Protein AF-A0A0B7AV50-F1 (afdb_monomer_lite)

Radius of gyration: 24.27 Å; chains: 1; bounding box: 34×38×72 Å

Sequence (94 aa):
MGIIMNKWHLAFYFCAMATLQMYVSASTCNVPSRFWCETEDIASACGVYEQCRNNEWTIQEDAEPVGFALYYESLCPFCKDFITGMLFPTYEKL

Organism: NCBI:txid1028688

Foldseek 3Di:
DDDPCDPVNVVVVVVVVVVVVVVVLVVLQPDPPVCCLVDCVSVVSVVNNVVSVPPPVVVVPDDDDDDDDDDDDPPDPVRVCCVVVPVVVVVVVD

Structure (mmCIF, N/CA/C/O backbone):
data_AF-A0A0B7AV50-F1
#
_entry.id   AF-A0A0B7AV50-F1
#
loop_
_atom_site.group_PDB
_atom_site.id
_atom_site.type_symbol
_atom_site.label_atom_id
_atom_site.label_alt_id
_atom_site.label_comp_id
_atom_site.label_asym_id
_atom_site.label_entity_id
_atom_site.label_seq_id
_atom_site.pdbx_PDB_ins_code
_atom_site.Cartn_x
_atom_site.Cartn_y
_atom_site.Cartn_z
_atom_site.occupancy
_atom_site.B_iso_or_equiv
_atom_site.auth_seq_id
_atom_site.auth_comp_id
_atom_site.auth_asym_id
_atom_site.auth_atom_id
_atom_site.pdbx_PDB_model_num
ATOM 1 N N . MET A 1 1 ? 15.670 -26.534 -48.064 1.00 41.03 1 MET A N 1
ATOM 2 C CA . MET A 1 1 ? 14.450 -25.877 -48.578 1.00 41.03 1 MET A CA 1
ATOM 3 C C . MET A 1 1 ? 14.449 -24.447 -48.041 1.00 41.03 1 MET A C 1
ATOM 5 O O . MET A 1 1 ? 14.001 -24.222 -46.928 1.00 41.03 1 MET A O 1
ATOM 9 N N . GLY A 1 2 ? 15.116 -23.520 -48.736 1.00 49.34 2 GLY A N 1
ATOM 10 C CA . GLY A 1 2 ? 15.262 -22.136 -48.269 1.00 49.34 2 GLY A CA 1
ATOM 11 C C . GLY A 1 2 ? 13.966 -21.365 -48.493 1.00 49.34 2 GLY A C 1
ATOM 12 O O . GLY A 1 2 ? 13.450 -21.355 -49.607 1.00 49.34 2 GLY A O 1
ATOM 13 N N . ILE A 1 3 ? 13.422 -20.759 -47.441 1.00 57.72 3 ILE A N 1
ATOM 14 C CA . ILE A 1 3 ? 12.235 -19.910 -47.545 1.00 57.72 3 ILE A CA 1
ATOM 15 C C . ILE A 1 3 ? 12.671 -18.622 -48.256 1.00 57.72 3 ILE A C 1
ATOM 17 O O . ILE A 1 3 ? 13.369 -17.793 -47.674 1.00 57.72 3 ILE A O 1
ATOM 21 N N . ILE A 1 4 ? 12.307 -18.463 -49.531 1.00 61.34 4 ILE A N 1
ATOM 22 C CA . ILE A 1 4 ? 12.482 -17.202 -50.263 1.00 61.34 4 ILE A CA 1
ATOM 23 C C . ILE A 1 4 ? 11.456 -16.221 -49.691 1.00 61.34 4 ILE A C 1
ATOM 25 O O . ILE A 1 4 ? 10.292 -16.198 -50.087 1.00 61.34 4 ILE A O 1
ATO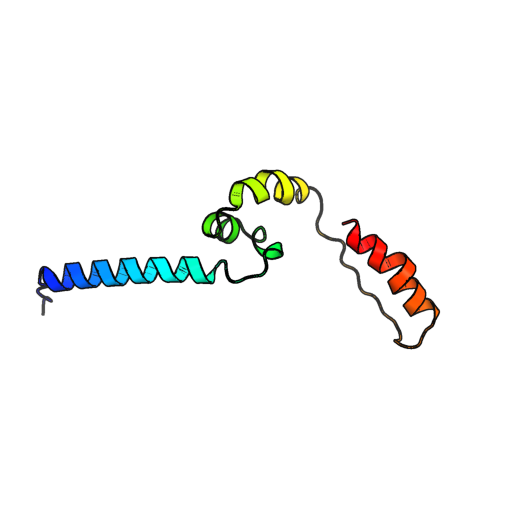M 29 N N . MET A 1 5 ? 11.882 -15.446 -48.699 1.00 61.28 5 MET A N 1
ATOM 30 C CA . MET A 1 5 ? 11.054 -14.433 -48.055 1.00 61.28 5 MET A CA 1
ATOM 31 C C . MET A 1 5 ? 10.882 -13.261 -49.028 1.00 61.28 5 MET A C 1
ATOM 33 O O . MET A 1 5 ? 11.825 -12.521 -49.310 1.00 61.28 5 MET A O 1
ATOM 37 N N . ASN A 1 6 ? 9.689 -13.118 -49.607 1.00 71.12 6 ASN A N 1
ATOM 38 C CA . ASN A 1 6 ? 9.391 -11.994 -50.491 1.00 71.12 6 ASN A CA 1
ATOM 39 C C . ASN A 1 6 ? 9.351 -10.672 -49.685 1.00 71.12 6 ASN A C 1
ATOM 41 O O . ASN A 1 6 ? 9.094 -10.654 -48.477 1.00 71.12 6 ASN A O 1
ATOM 45 N N . LYS A 1 7 ? 9.613 -9.541 -50.356 1.00 71.81 7 LYS A N 1
ATOM 46 C CA . LYS A 1 7 ? 9.640 -8.207 -49.719 1.00 71.81 7 LYS A CA 1
ATOM 47 C C . LYS A 1 7 ? 8.331 -7.852 -48.997 1.00 71.81 7 LYS A C 1
ATOM 49 O O . LYS A 1 7 ? 8.354 -7.093 -48.035 1.00 71.81 7 LYS A O 1
ATOM 54 N N . TRP A 1 8 ? 7.212 -8.427 -49.431 1.00 70.94 8 TRP A N 1
ATOM 55 C CA . TRP A 1 8 ? 5.894 -8.220 -48.836 1.00 70.94 8 TRP A CA 1
ATOM 56 C C . TRP A 1 8 ? 5.708 -8.972 -47.514 1.00 70.94 8 TRP A C 1
ATOM 58 O O . TRP A 1 8 ? 5.153 -8.404 -46.583 1.00 70.94 8 TRP A O 1
ATOM 68 N N . HIS A 1 9 ? 6.227 -10.193 -47.379 1.00 76.62 9 HIS A N 1
ATOM 69 C CA . HIS A 1 9 ? 6.205 -10.953 -46.130 1.00 76.62 9 HIS A CA 1
ATOM 70 C C . HIS A 1 9 ? 7.079 -10.297 -45.072 1.00 76.62 9 HIS A C 1
ATOM 72 O O . HIS A 1 9 ? 6.658 -10.220 -43.926 1.00 76.62 9 HIS A O 1
ATOM 78 N N . LEU A 1 10 ? 8.246 -9.770 -45.460 1.00 76.44 10 LEU A N 1
ATOM 79 C CA . LEU A 1 10 ? 9.096 -8.976 -44.568 1.00 76.44 10 LEU A CA 1
ATOM 80 C C . LEU A 1 10 ? 8.365 -7.728 -44.057 1.00 76.44 10 LEU A C 1
ATOM 82 O O . LEU A 1 10 ? 8.369 -7.471 -42.856 1.00 76.44 10 LEU A O 1
ATOM 86 N N . ALA A 1 11 ? 7.689 -6.991 -44.944 1.00 81.00 11 ALA A N 1
ATOM 87 C CA . ALA A 1 11 ? 6.898 -5.823 -44.560 1.00 81.00 11 ALA A CA 1
ATOM 88 C C . ALA A 1 11 ? 5.719 -6.192 -43.642 1.00 81.00 11 ALA A C 1
ATOM 90 O O . ALA A 1 11 ? 5.463 -5.506 -42.653 1.00 81.00 11 ALA A O 1
ATOM 91 N N . PHE A 1 12 ? 5.035 -7.302 -43.931 1.00 83.06 12 PHE A N 1
ATOM 92 C CA . PHE A 1 12 ? 3.921 -7.789 -43.119 1.00 83.06 12 PHE A CA 1
ATOM 93 C C . PHE A 1 12 ? 4.384 -8.224 -41.725 1.00 83.06 12 PHE A C 1
ATOM 95 O O . PHE A 1 12 ? 3.753 -7.870 -40.734 1.00 83.06 12 PHE A O 1
ATOM 102 N N . TYR A 1 13 ? 5.520 -8.924 -41.639 1.00 86.38 13 TYR A N 1
ATOM 103 C CA . TYR A 1 13 ? 6.126 -9.323 -40.368 1.00 86.38 13 TYR A CA 1
ATOM 104 C C . TYR A 1 13 ? 6.529 -8.109 -39.534 1.00 86.38 13 TYR A C 1
ATOM 106 O O . TYR A 1 13 ? 6.259 -8.065 -38.339 1.00 86.38 13 TYR A O 1
ATOM 114 N N . PHE A 1 14 ? 7.136 -7.101 -40.161 1.00 82.50 14 PHE A N 1
ATOM 115 C CA . PHE A 1 14 ? 7.555 -5.886 -39.466 1.00 82.50 14 PHE A CA 1
ATOM 116 C C . PHE A 1 14 ? 6.353 -5.094 -38.927 1.00 82.50 14 PHE A C 1
ATOM 118 O O . PHE A 1 14 ? 6.373 -4.632 -37.790 1.00 82.50 14 PHE A O 1
ATOM 125 N N . CYS A 1 15 ? 5.273 -4.999 -39.709 1.00 82.94 15 CYS A N 1
ATOM 126 C CA . CYS A 1 15 ? 4.024 -4.358 -39.291 1.00 82.94 15 CYS A CA 1
ATOM 127 C C . CYS A 1 15 ? 3.325 -5.134 -38.158 1.00 82.94 15 CYS A C 1
ATOM 129 O O . CYS A 1 15 ? 2.879 -4.548 -37.169 1.00 82.94 15 CYS A O 1
ATOM 131 N N . ALA A 1 16 ? 3.287 -6.466 -38.257 1.00 81.69 16 ALA A N 1
ATOM 132 C CA . ALA A 1 16 ? 2.749 -7.326 -37.208 1.00 81.69 16 ALA A CA 1
ATOM 133 C C . ALA A 1 16 ? 3.547 -7.188 -35.901 1.00 81.69 16 ALA A C 1
ATOM 135 O O . ALA A 1 16 ? 2.955 -7.025 -34.844 1.00 81.69 16 ALA A O 1
ATOM 136 N N . MET A 1 17 ? 4.881 -7.157 -35.962 1.00 78.62 17 MET A N 1
ATOM 137 C CA . MET A 1 17 ? 5.729 -6.947 -34.780 1.00 78.62 17 MET A CA 1
ATOM 138 C C . MET A 1 17 ? 5.549 -5.552 -34.163 1.00 78.62 17 MET A C 1
ATOM 140 O O . MET A 1 17 ? 5.506 -5.425 -32.943 1.00 78.62 17 MET A O 1
ATOM 144 N N . ALA A 1 18 ? 5.396 -4.507 -34.982 1.00 75.88 18 ALA A N 1
ATOM 145 C CA . ALA A 1 18 ? 5.160 -3.150 -34.487 1.00 75.88 18 ALA A CA 1
ATOM 146 C C . ALA A 1 18 ? 3.803 -3.018 -33.771 1.00 75.88 18 ALA A C 1
ATOM 148 O O . ALA A 1 18 ? 3.716 -2.412 -32.705 1.00 75.88 18 ALA A O 1
ATOM 149 N N . THR A 1 19 ? 2.751 -3.630 -34.322 1.00 71.06 19 THR A N 1
ATOM 150 C CA . THR A 1 19 ? 1.422 -3.667 -33.683 1.00 71.06 19 THR A CA 1
ATOM 151 C C . THR A 1 19 ? 1.406 -4.542 -32.426 1.00 71.06 19 THR A C 1
ATOM 153 O O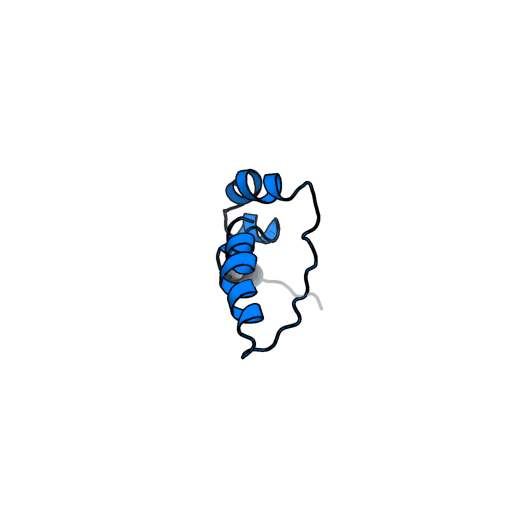 . THR A 1 19 ? 0.722 -4.199 -31.461 1.00 71.06 19 THR A O 1
ATOM 156 N N . LEU A 1 20 ? 2.213 -5.612 -32.395 1.00 65.31 20 LEU A N 1
ATOM 157 C CA . LEU A 1 20 ? 2.428 -6.454 -31.216 1.00 65.31 20 LEU A CA 1
ATOM 158 C C . LEU A 1 20 ? 3.051 -5.644 -30.058 1.00 65.31 20 LEU A C 1
ATOM 160 O O . LEU A 1 20 ? 2.587 -5.689 -28.926 1.00 65.31 20 LEU A O 1
ATOM 164 N N . GLN A 1 21 ? 4.064 -4.826 -30.343 1.00 63.62 21 GLN A N 1
ATOM 165 C CA . GLN A 1 21 ? 4.729 -4.019 -29.315 1.00 63.62 21 GLN A CA 1
ATOM 166 C C . GLN A 1 21 ? 3.782 -2.982 -28.676 1.00 63.62 21 GLN A C 1
ATOM 168 O O . GLN A 1 21 ? 3.857 -2.739 -27.474 1.00 63.62 21 GLN A O 1
ATOM 173 N N . MET A 1 22 ? 2.865 -2.397 -29.458 1.00 59.00 22 MET A N 1
ATOM 174 C CA . MET A 1 22 ? 1.947 -1.360 -28.968 1.00 59.00 22 MET A CA 1
ATOM 175 C C . MET A 1 22 ? 0.878 -1.878 -27.995 1.00 59.00 22 MET A C 1
ATOM 177 O O . MET A 1 22 ? 0.494 -1.137 -27.090 1.00 59.00 22 MET A O 1
ATOM 181 N N . TYR A 1 23 ? 0.381 -3.116 -28.140 1.00 62.34 23 TYR A N 1
ATOM 182 C CA . TYR A 1 23 ? -0.619 -3.631 -27.188 1.00 62.34 23 TYR A CA 1
ATOM 183 C C . TYR A 1 23 ? -0.010 -3.913 -25.813 1.00 62.34 23 TYR A C 1
ATOM 185 O O . TYR A 1 23 ? -0.699 -3.768 -24.803 1.00 62.34 23 TYR A O 1
ATOM 193 N N . VAL A 1 24 ? 1.263 -4.328 -25.761 1.00 62.06 24 VAL A N 1
ATOM 194 C CA . VAL A 1 24 ? 1.926 -4.712 -24.505 1.00 62.06 24 VAL A CA 1
ATOM 195 C C . VAL A 1 24 ? 1.941 -3.515 -23.553 1.00 62.06 24 VAL A C 1
ATOM 197 O O . VAL A 1 24 ? 1.527 -3.649 -22.403 1.00 62.06 24 VAL A O 1
ATOM 200 N N . SER A 1 25 ? 2.269 -2.323 -24.059 1.00 58.69 25 SER A N 1
ATOM 201 C CA . SER A 1 25 ? 2.297 -1.074 -23.282 1.00 58.69 25 SER A CA 1
ATOM 202 C C . SER A 1 25 ? 0.927 -0.625 -22.752 1.00 58.69 25 SER A C 1
ATOM 204 O O . SER A 1 25 ? 0.852 0.060 -21.739 1.00 58.69 25 SER A O 1
ATOM 206 N N . ALA A 1 26 ? -0.178 -1.007 -23.403 1.00 62.06 26 ALA A N 1
ATOM 207 C CA . ALA A 1 26 ? -1.523 -0.678 -22.920 1.00 62.06 26 ALA A CA 1
ATOM 208 C C . ALA A 1 26 ? -1.973 -1.595 -21.768 1.00 62.06 26 ALA A C 1
ATOM 210 O O . ALA A 1 26 ? -2.784 -1.197 -20.933 1.00 62.06 26 ALA A O 1
ATOM 211 N N . SER A 1 27 ? -1.442 -2.820 -21.705 1.00 69.31 27 SER A N 1
ATOM 212 C CA . SER A 1 27 ? -1.765 -3.765 -20.632 1.00 69.31 27 SER A CA 1
ATOM 213 C C . SER A 1 27 ? -1.058 -3.445 -19.312 1.00 69.31 27 SER A C 1
ATOM 215 O O . SER A 1 27 ? -1.633 -3.673 -18.252 1.00 69.31 27 SER A O 1
ATOM 217 N N . THR A 1 28 ? 0.139 -2.854 -19.361 1.00 78.19 28 THR A N 1
ATOM 218 C CA . THR A 1 28 ? 0.953 -2.555 -18.169 1.00 78.19 28 THR A CA 1
ATOM 219 C C . THR A 1 28 ? 0.367 -1.444 -17.304 1.00 78.19 28 THR A C 1
ATOM 221 O O . THR A 1 28 ? 0.554 -1.451 -16.093 1.00 78.19 28 THR A O 1
ATOM 224 N N . CYS A 1 29 ? -0.389 -0.521 -17.902 1.00 87.00 29 CYS A N 1
ATOM 225 C CA . CYS A 1 29 ? -0.994 0.611 -17.192 1.00 87.00 29 CYS A CA 1
ATOM 226 C C . CYS A 1 29 ? -2.471 0.399 -16.851 1.00 87.00 29 CYS A C 1
ATOM 228 O O . CYS A 1 29 ? -3.097 1.274 -16.256 1.00 87.00 29 CYS A O 1
ATOM 230 N N . ASN A 1 30 ? -3.033 -0.771 -17.178 1.00 89.88 30 ASN A N 1
ATOM 231 C CA . ASN A 1 30 ? -4.386 -1.160 -16.777 1.00 89.88 30 ASN A CA 1
ATOM 232 C C . ASN A 1 30 ? -4.410 -1.743 -15.350 1.00 89.88 30 ASN A C 1
ATOM 234 O O . ASN A 1 30 ? -5.072 -2.740 -15.064 1.00 89.88 30 ASN A O 1
ATOM 238 N N . VAL A 1 31 ? -3.640 -1.125 -14.459 1.00 87.12 31 VAL A N 1
ATOM 239 C CA . VAL A 1 31 ? -3.618 -1.382 -13.020 1.00 87.12 31 VAL A CA 1
ATOM 240 C C . VAL A 1 31 ? -3.945 -0.072 -12.300 1.00 87.12 31 VAL A C 1
ATOM 242 O O . VAL A 1 31 ? -3.668 1.003 -12.844 1.00 87.12 31 VAL A O 1
ATOM 245 N N . PRO A 1 32 ? -4.548 -0.112 -11.099 1.00 90.12 32 PRO A N 1
ATOM 246 C CA . PRO A 1 32 ? -4.822 1.100 -10.333 1.00 90.12 32 PRO A CA 1
ATOM 247 C C . PRO A 1 32 ? -3.559 1.949 -10.132 1.00 90.12 32 PRO A C 1
ATOM 249 O O . PRO A 1 32 ? -2.482 1.405 -9.899 1.00 90.12 32 PRO A O 1
ATOM 252 N N . SER A 1 33 ? -3.702 3.276 -10.165 1.00 87.69 33 SER A N 1
ATOM 253 C CA . SER A 1 33 ? -2.580 4.232 -10.149 1.00 87.69 33 SER A CA 1
ATOM 254 C C . SER A 1 33 ? -1.610 4.059 -8.978 1.00 87.69 33 SER A C 1
ATOM 256 O O . SER A 1 33 ? -0.424 4.335 -9.123 1.00 87.69 33 SER A O 1
ATOM 258 N N . ARG A 1 34 ? -2.082 3.532 -7.840 1.00 86.00 34 ARG A N 1
ATOM 259 C CA . ARG A 1 34 ? -1.242 3.215 -6.674 1.00 86.00 34 ARG A CA 1
ATOM 260 C C . ARG A 1 34 ? -0.140 2.182 -6.953 1.00 86.00 34 ARG A C 1
ATOM 262 O O . ARG A 1 34 ? 0.796 2.082 -6.177 1.00 86.00 34 ARG A O 1
ATOM 269 N N . PHE A 1 35 ? -0.273 1.389 -8.015 1.00 90.25 35 PHE A N 1
ATOM 270 C CA . PHE A 1 35 ? 0.687 0.345 -8.389 1.00 90.25 35 PHE A CA 1
ATOM 271 C C . PHE A 1 35 ? 1.653 0.797 -9.492 1.00 90.25 35 PHE A C 1
ATOM 273 O O . PHE A 1 35 ? 2.526 0.040 -9.902 1.00 90.25 35 PHE A O 1
ATOM 280 N N . TRP A 1 36 ? 1.534 2.029 -10.000 1.00 91.75 36 TRP A N 1
ATOM 281 C CA . TRP A 1 36 ? 2.383 2.481 -11.107 1.00 91.75 36 TRP A CA 1
ATOM 282 C C . TRP A 1 36 ? 3.848 2.697 -10.715 1.00 91.75 36 TRP A C 1
ATOM 284 O O . TRP A 1 36 ? 4.710 2.664 -11.585 1.00 91.75 36 TRP A O 1
ATOM 294 N N . CYS A 1 37 ? 4.130 2.864 -9.422 1.00 91.19 37 CYS A N 1
ATOM 295 C CA . CYS A 1 37 ? 5.485 2.960 -8.881 1.00 91.19 37 CYS A CA 1
ATOM 296 C C . CYS A 1 37 ? 5.988 1.641 -8.272 1.00 91.19 37 CYS A C 1
ATOM 298 O O . CYS A 1 37 ? 7.002 1.637 -7.583 1.00 91.19 37 CYS A O 1
ATOM 300 N N . GLU A 1 38 ? 5.302 0.516 -8.502 1.00 88.31 38 GLU A N 1
ATOM 301 C CA . GLU A 1 38 ? 5.699 -0.783 -7.938 1.00 88.31 38 GLU A CA 1
ATOM 302 C C . GLU A 1 38 ? 7.014 -1.298 -8.541 1.00 88.31 38 GLU A C 1
ATOM 304 O O . GLU A 1 38 ? 7.822 -1.913 -7.851 1.00 88.31 38 GLU A O 1
ATOM 309 N N . THR A 1 39 ? 7.257 -1.018 -9.824 1.00 88.88 39 THR A N 1
ATOM 310 C CA . THR A 1 39 ? 8.517 -1.343 -10.503 1.00 88.88 39 THR A CA 1
ATOM 311 C C . THR A 1 39 ? 8.909 -0.239 -11.476 1.00 88.88 39 THR A C 1
ATOM 313 O O . THR A 1 39 ? 8.057 0.491 -11.992 1.00 88.88 39 THR A O 1
ATOM 316 N N . GLU A 1 40 ? 10.205 -0.150 -11.771 1.00 92.00 40 GLU A N 1
ATOM 317 C CA . GLU A 1 40 ? 10.742 0.771 -12.776 1.00 92.00 40 GLU A CA 1
ATOM 318 C C . GLU A 1 40 ? 10.132 0.544 -14.171 1.00 92.00 40 GLU A C 1
ATOM 320 O O . GLU A 1 40 ? 9.823 1.501 -14.891 1.00 92.00 40 GLU A O 1
ATOM 325 N N . ASP A 1 41 ? 9.867 -0.715 -14.521 1.00 90.94 41 ASP A N 1
ATO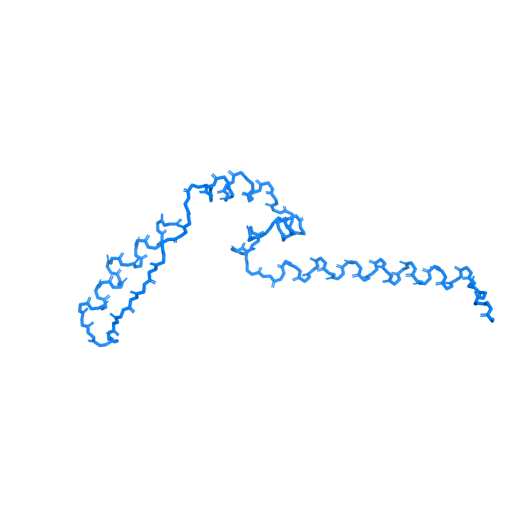M 326 C CA . ASP A 1 41 ? 9.263 -1.101 -15.797 1.00 90.94 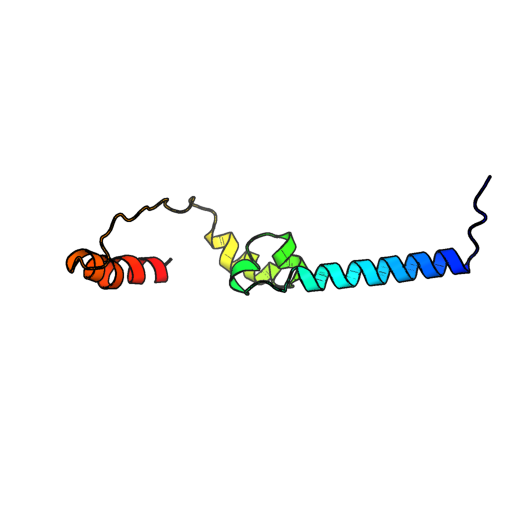41 ASP A CA 1
ATOM 327 C C . ASP A 1 41 ? 7.835 -0.556 -15.952 1.00 90.94 41 ASP A C 1
ATOM 329 O O . ASP A 1 41 ? 7.481 -0.018 -17.003 1.00 90.94 41 ASP A O 1
ATOM 333 N N . ILE A 1 42 ? 7.009 -0.637 -14.903 1.00 91.81 42 ILE A N 1
ATOM 334 C CA . ILE A 1 42 ? 5.642 -0.092 -14.938 1.00 91.81 42 ILE A CA 1
ATOM 335 C C . ILE A 1 42 ? 5.690 1.440 -14.963 1.00 91.81 42 ILE A C 1
ATOM 337 O O . ILE A 1 42 ? 4.999 2.067 -15.769 1.00 91.81 42 ILE A O 1
ATOM 341 N N . ALA A 1 43 ? 6.542 2.054 -14.140 1.00 93.56 43 ALA A N 1
ATOM 342 C CA . ALA A 1 43 ? 6.641 3.507 -14.047 1.00 93.56 43 ALA A CA 1
ATOM 343 C C . ALA A 1 43 ? 7.090 4.149 -15.369 1.00 93.56 43 ALA A C 1
ATOM 345 O O . ALA A 1 43 ? 6.569 5.195 -15.772 1.00 93.56 43 ALA A O 1
ATOM 346 N N . SER A 1 44 ? 8.035 3.514 -16.067 1.00 92.88 44 SER A N 1
ATOM 347 C CA . SER A 1 44 ? 8.497 3.951 -17.387 1.00 92.88 44 SER A CA 1
ATOM 348 C C . SER A 1 44 ? 7.444 3.706 -18.470 1.00 92.88 44 SER A C 1
ATOM 350 O O . SER A 1 44 ? 7.149 4.623 -19.241 1.00 92.88 44 SER A O 1
ATOM 352 N N . ALA A 1 45 ? 6.804 2.530 -18.488 1.00 91.94 45 ALA A N 1
ATOM 353 C CA . ALA A 1 45 ? 5.744 2.208 -19.445 1.00 91.94 45 ALA A CA 1
ATOM 354 C C . ALA A 1 45 ? 4.525 3.140 -19.319 1.00 91.94 45 ALA A C 1
ATOM 356 O O . ALA A 1 45 ? 3.907 3.481 -20.328 1.00 91.94 45 ALA A O 1
ATOM 357 N N . CYS A 1 46 ? 4.207 3.580 -18.098 1.00 91.88 46 CYS A N 1
ATOM 358 C CA . CYS A 1 46 ? 3.072 4.459 -17.811 1.00 91.88 46 CYS A CA 1
ATOM 359 C C . CYS A 1 46 ? 3.425 5.952 -17.783 1.00 91.88 46 CYS A C 1
ATOM 361 O O . CYS A 1 46 ? 2.541 6.781 -17.574 1.00 91.88 46 CYS A O 1
ATOM 363 N N . GLY A 1 47 ? 4.690 6.313 -18.026 1.00 92.56 47 GLY A N 1
ATOM 364 C CA . GLY A 1 47 ? 5.126 7.709 -18.130 1.00 92.56 47 GLY A CA 1
ATOM 365 C C . GLY A 1 47 ? 5.156 8.472 -16.803 1.00 92.56 47 GLY A C 1
ATOM 366 O O . GLY A 1 47 ? 5.116 9.700 -16.813 1.00 92.56 47 GLY A O 1
ATOM 367 N N . VAL A 1 48 ? 5.241 7.765 -15.674 1.00 94.50 48 VAL A N 1
ATOM 368 C CA . VAL A 1 48 ? 5.250 8.345 -14.317 1.00 94.50 48 VAL A CA 1
ATOM 369 C C . VAL A 1 48 ? 6.591 8.189 -13.594 1.00 94.50 48 VAL A C 1
ATOM 371 O O . VAL A 1 48 ? 6.696 8.475 -12.404 1.00 94.50 48 VAL A O 1
ATOM 374 N N . TYR A 1 49 ? 7.641 7.781 -14.312 1.00 94.06 49 TYR A N 1
ATOM 375 C CA . TYR A 1 49 ? 8.975 7.525 -13.760 1.00 94.06 49 TYR A CA 1
ATOM 376 C C . TYR A 1 49 ? 9.506 8.654 -12.862 1.00 94.06 49 TYR A C 1
ATOM 378 O O . TYR A 1 49 ? 9.890 8.400 -11.726 1.00 94.06 49 TYR A O 1
ATOM 386 N N . GLU A 1 50 ? 9.480 9.912 -13.317 1.00 93.56 50 GLU A N 1
ATOM 387 C CA . GLU A 1 50 ? 9.986 11.039 -12.513 1.00 93.56 50 GLU A CA 1
ATOM 388 C C . GLU A 1 50 ? 9.140 11.306 -11.261 1.00 93.56 50 GLU A C 1
ATOM 390 O O . GLU A 1 50 ? 9.649 11.798 -10.256 1.00 93.56 50 GLU A O 1
ATOM 395 N N . GLN A 1 51 ? 7.849 10.971 -11.286 1.00 90.50 51 GLN A N 1
ATOM 396 C CA . GLN A 1 51 ? 6.991 11.100 -10.110 1.00 90.50 51 GLN A CA 1
ATOM 397 C C . GLN A 1 51 ? 7.352 10.035 -9.074 1.00 90.50 51 GLN A C 1
ATOM 399 O O . GLN A 1 51 ? 7.511 10.381 -7.904 1.00 90.50 51 GLN A O 1
ATOM 404 N N . CYS A 1 52 ? 7.550 8.789 -9.513 1.00 92.00 52 CYS A N 1
ATOM 405 C CA . CYS A 1 52 ? 7.987 7.693 -8.651 1.00 92.00 52 CYS A CA 1
ATOM 406 C C . CYS A 1 52 ? 9.388 7.954 -8.088 1.00 92.00 52 CYS A C 1
ATOM 408 O O . CYS A 1 52 ? 9.602 7.863 -6.884 1.00 92.00 52 CYS A O 1
ATOM 410 N N . ARG A 1 53 ? 10.328 8.381 -8.933 1.00 91.06 53 ARG A N 1
ATOM 411 C CA . ARG A 1 53 ? 11.708 8.662 -8.534 1.00 91.06 53 ARG A CA 1
ATOM 412 C C . ARG A 1 53 ? 11.821 9.768 -7.493 1.00 91.06 53 ARG A C 1
ATOM 414 O O . ARG A 1 53 ? 12.616 9.634 -6.575 1.00 91.06 53 ARG A O 1
ATOM 421 N N . ASN A 1 54 ? 11.082 10.864 -7.659 1.00 88.62 54 ASN A N 1
ATOM 422 C CA . ASN A 1 54 ? 11.256 12.036 -6.800 1.00 88.62 54 ASN A CA 1
ATOM 423 C C . ASN A 1 54 ? 10.410 11.982 -5.525 1.00 88.62 54 ASN A C 1
ATOM 425 O O . ASN A 1 54 ? 10.790 12.619 -4.542 1.00 88.62 54 ASN A O 1
ATOM 429 N N . ASN A 1 55 ? 9.292 11.248 -5.535 1.00 82.12 55 ASN A N 1
ATOM 430 C CA . ASN A 1 55 ? 8.314 11.292 -4.446 1.00 82.12 55 ASN A CA 1
ATOM 431 C C . ASN A 1 55 ? 8.016 9.939 -3.792 1.00 82.12 55 ASN A C 1
ATOM 433 O O . ASN A 1 55 ? 7.481 9.951 -2.696 1.00 82.12 55 ASN A O 1
ATOM 437 N N . GLU A 1 56 ? 8.313 8.805 -4.432 1.00 81.62 56 GLU A N 1
ATOM 438 C CA . GLU A 1 56 ? 7.931 7.478 -3.922 1.00 81.62 56 GLU A CA 1
ATOM 439 C C . GLU A 1 56 ? 9.172 6.650 -3.559 1.00 81.62 56 GLU A C 1
ATOM 441 O O . GLU A 1 56 ? 9.373 6.293 -2.403 1.00 81.62 56 GLU A O 1
ATOM 446 N N . TRP A 1 57 ? 10.071 6.402 -4.515 1.00 8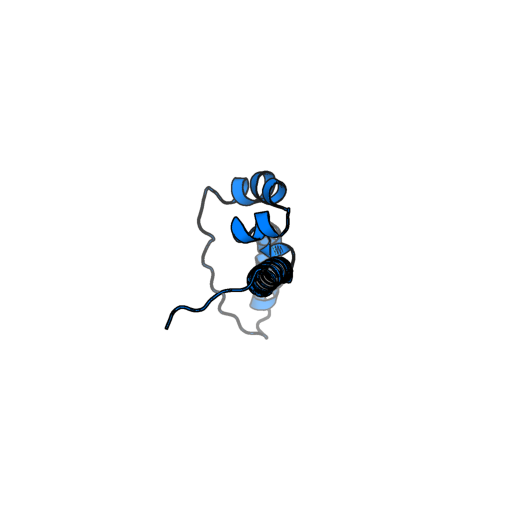3.69 57 TRP A N 1
ATOM 447 C CA . TRP A 1 57 ? 11.268 5.583 -4.290 1.00 83.69 57 TRP A CA 1
ATOM 448 C C . TRP A 1 57 ? 12.312 6.271 -3.417 1.00 83.69 57 TRP A C 1
ATOM 450 O O . TRP A 1 57 ? 12.991 5.611 -2.643 1.00 83.69 57 TRP A O 1
ATOM 460 N N . THR A 1 58 ? 12.395 7.600 -3.462 1.00 67.81 58 THR A N 1
ATOM 461 C CA . THR A 1 58 ? 13.200 8.379 -2.509 1.00 67.81 58 THR A CA 1
ATOM 462 C C . THR A 1 58 ? 12.686 8.285 -1.073 1.00 67.81 58 THR A C 1
ATOM 464 O O . THR A 1 58 ? 13.456 8.551 -0.155 1.00 67.81 58 THR A O 1
ATOM 467 N N . ILE A 1 59 ? 11.416 7.914 -0.865 1.00 61.41 59 ILE A N 1
ATOM 468 C CA . ILE A 1 59 ? 10.829 7.667 0.462 1.00 61.41 59 ILE A CA 1
ATOM 469 C C . ILE A 1 59 ? 11.013 6.195 0.882 1.00 61.41 59 ILE A C 1
ATOM 471 O O . ILE A 1 59 ? 11.117 5.910 2.072 1.00 61.41 59 ILE A O 1
ATOM 475 N N . GLN A 1 60 ? 11.114 5.263 -0.072 1.00 56.41 60 GLN A N 1
ATOM 476 C CA . GLN A 1 60 ? 11.188 3.815 0.186 1.00 56.41 60 GLN A CA 1
ATOM 477 C C . GLN A 1 60 ? 12.564 3.275 0.635 1.00 56.41 60 GLN A C 1
ATOM 479 O O . GLN A 1 60 ? 12.683 2.073 0.859 1.00 56.41 60 GLN A O 1
ATOM 484 N N . GLU A 1 61 ? 13.602 4.100 0.792 1.00 56.09 61 GLU A N 1
ATOM 485 C CA . GLU A 1 61 ? 14.980 3.583 0.921 1.00 56.09 61 GLU A CA 1
ATOM 486 C C . GLU A 1 61 ? 15.467 3.201 2.337 1.00 56.09 61 GLU A C 1
ATOM 488 O O . GLU A 1 61 ? 16.513 2.567 2.421 1.00 56.09 61 GLU A O 1
ATOM 493 N N . ASP A 1 62 ? 14.761 3.467 3.446 1.00 57.19 62 ASP A N 1
ATOM 494 C CA . ASP A 1 62 ? 15.384 3.245 4.775 1.00 57.19 62 ASP A CA 1
ATOM 495 C C . ASP A 1 62 ? 14.885 2.037 5.593 1.00 57.19 62 ASP A C 1
ATOM 497 O O . ASP A 1 62 ? 15.581 1.620 6.526 1.00 57.19 62 ASP A O 1
ATOM 501 N N . ALA A 1 63 ? 13.731 1.428 5.290 1.00 66.19 63 ALA A N 1
ATOM 502 C CA . ALA A 1 63 ? 13.283 0.247 6.039 1.00 66.19 63 ALA A CA 1
ATOM 503 C C . ALA A 1 63 ? 12.223 -0.596 5.321 1.00 66.19 63 ALA A C 1
ATOM 505 O O . ALA A 1 63 ? 11.272 -0.084 4.736 1.00 66.19 63 ALA A O 1
ATOM 506 N N . GLU A 1 64 ? 12.349 -1.915 5.464 1.00 76.88 64 GLU A N 1
ATOM 507 C CA . GLU A 1 64 ? 11.303 -2.870 5.103 1.00 76.88 64 GLU A CA 1
ATOM 508 C C . GLU A 1 64 ? 10.005 -2.571 5.890 1.00 76.88 64 GLU A C 1
ATOM 510 O O . GLU A 1 64 ? 10.077 -2.220 7.077 1.00 76.88 64 GLU A O 1
ATOM 515 N N . PRO A 1 65 ? 8.810 -2.710 5.279 1.00 79.75 65 PRO A N 1
ATOM 516 C CA . PRO A 1 65 ? 7.547 -2.519 5.982 1.00 79.75 65 PRO A CA 1
ATOM 517 C C . PRO A 1 65 ? 7.435 -3.389 7.236 1.00 79.75 65 PRO A C 1
ATOM 519 O O . PRO A 1 65 ? 7.867 -4.542 7.272 1.00 79.75 65 PRO A O 1
ATOM 522 N N . VAL A 1 66 ? 6.772 -2.867 8.267 1.00 85.06 66 VAL A N 1
ATOM 523 C CA . VAL A 1 66 ? 6.539 -3.629 9.497 1.00 85.06 66 VAL A CA 1
ATOM 524 C C . VAL A 1 66 ? 5.492 -4.713 9.240 1.00 85.06 66 VAL A C 1
ATOM 526 O O . VAL A 1 66 ? 4.306 -4.426 9.069 1.00 85.06 66 VAL A O 1
ATOM 529 N N . GLY A 1 67 ? 5.919 -5.976 9.259 1.00 90.88 67 GLY A N 1
ATOM 530 C CA . GLY A 1 67 ? 5.009 -7.119 9.250 1.00 90.88 67 GLY A CA 1
ATOM 531 C C . GLY A 1 67 ? 4.112 -7.114 10.492 1.00 90.88 67 GLY A C 1
ATOM 532 O O . GLY A 1 67 ? 4.594 -7.232 11.617 1.00 90.88 67 GLY A O 1
ATOM 533 N N . PHE A 1 68 ? 2.799 -6.990 10.295 1.00 93.25 68 PHE A N 1
ATOM 534 C CA . PHE A 1 68 ? 1.812 -6.907 11.373 1.00 93.25 68 PHE A CA 1
ATOM 535 C C . PHE A 1 68 ? 0.641 -7.863 11.123 1.00 93.25 68 PHE A C 1
ATOM 537 O O . PHE A 1 68 ? 0.089 -7.912 10.025 1.00 93.25 68 PHE A O 1
ATOM 544 N N . ALA A 1 69 ? 0.234 -8.604 12.156 1.00 96.50 69 ALA A N 1
ATOM 545 C CA . ALA A 1 69 ? -0.927 -9.489 12.123 1.00 96.50 69 ALA A CA 1
ATOM 546 C C . ALA A 1 69 ? -1.872 -9.161 13.283 1.00 96.50 69 ALA A C 1
ATOM 548 O O . ALA A 1 69 ? -1.455 -9.120 14.441 1.00 96.50 69 ALA A O 1
ATOM 549 N N . LEU A 1 70 ? -3.155 -8.964 12.973 1.00 96.81 70 LEU A N 1
ATOM 550 C CA . LEU A 1 70 ? -4.196 -8.689 13.958 1.00 96.81 70 LEU A CA 1
ATOM 551 C C . LEU A 1 70 ? -5.108 -9.904 14.129 1.00 96.81 70 LEU A C 1
ATOM 553 O O . LEU A 1 70 ? -5.821 -10.289 13.204 1.00 96.81 70 LEU A O 1
ATOM 557 N N . TYR A 1 71 ? -5.149 -10.446 15.341 1.00 97.88 71 TYR A N 1
ATOM 558 C CA . TYR A 1 71 ? -6.162 -11.413 15.753 1.00 97.88 71 TYR A CA 1
ATOM 559 C C . TYR A 1 71 ? -7.295 -10.664 16.449 1.00 97.88 71 TYR A C 1
ATOM 561 O O . TYR A 1 71 ? -7.063 -9.972 17.440 1.00 97.88 71 TYR A O 1
ATOM 569 N N . TYR A 1 72 ? -8.510 -10.767 15.916 1.00 98.25 72 TYR A N 1
ATOM 570 C CA . TYR A 1 72 ? -9.665 -10.050 16.441 1.00 98.25 72 TYR A CA 1
ATOM 571 C C . TYR A 1 72 ? -10.957 -10.837 16.244 1.00 98.25 72 TYR A C 1
ATOM 573 O O . TYR A 1 72 ? -11.045 -11.737 15.410 1.00 98.25 72 TYR A O 1
ATOM 581 N N . GLU A 1 73 ? -11.982 -10.442 16.991 1.00 98.50 73 GLU A N 1
ATOM 582 C CA . GLU A 1 73 ? -13.338 -10.954 16.842 1.00 98.50 73 GLU A CA 1
ATOM 583 C C . GLU A 1 73 ? -14.251 -9.842 16.334 1.00 98.50 73 GLU A C 1
ATOM 585 O O . GLU A 1 73 ? -14.243 -8.722 16.851 1.00 98.50 73 GLU A O 1
ATOM 590 N N . SER A 1 74 ? -15.079 -10.149 15.335 1.00 97.12 74 SER A N 1
ATOM 591 C CA . SER A 1 74 ? -15.914 -9.157 14.646 1.00 97.12 74 SER A CA 1
ATOM 592 C C . SER A 1 74 ? -16.933 -8.465 15.551 1.00 97.12 74 SER A C 1
ATOM 594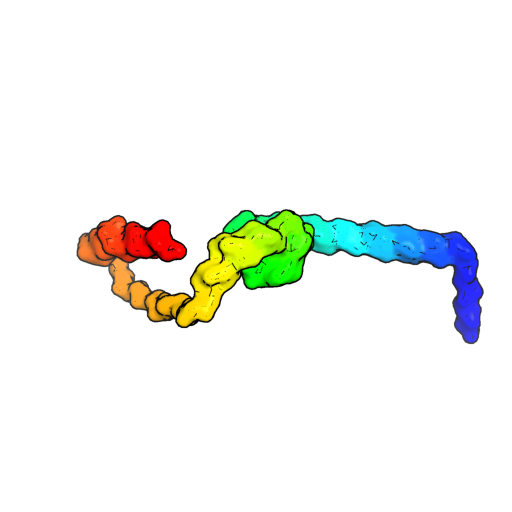 O O . SER A 1 74 ? -17.363 -7.356 15.240 1.00 97.12 74 SER A O 1
ATOM 596 N N . LEU A 1 75 ? -17.332 -9.091 16.662 1.00 97.62 75 LEU A N 1
ATOM 597 C CA . LEU A 1 75 ? -18.286 -8.537 17.625 1.00 97.62 75 LEU A CA 1
ATOM 598 C C . LEU A 1 75 ? -17.637 -8.027 18.916 1.00 97.62 75 LEU A C 1
ATOM 600 O O . LEU A 1 75 ? -18.347 -7.440 19.729 1.00 97.62 75 LEU A O 1
ATOM 604 N N . CYS A 1 76 ? -16.321 -8.176 19.088 1.00 98.06 76 CYS A N 1
ATOM 605 C CA . CYS A 1 76 ? -15.629 -7.648 20.259 1.00 98.06 76 CYS A CA 1
ATOM 606 C C . CYS A 1 76 ? -15.585 -6.107 20.196 1.00 98.06 76 CYS A C 1
ATOM 608 O O . CYS A 1 76 ? -15.007 -5.562 19.249 1.00 98.06 76 CYS A O 1
ATOM 610 N N . PRO A 1 77 ? -16.166 -5.384 21.177 1.00 98.12 77 PRO A N 1
ATOM 611 C CA . PRO A 1 77 ? -16.190 -3.920 21.168 1.00 98.12 77 PRO A CA 1
ATOM 612 C C . PRO A 1 77 ? -14.787 -3.308 21.110 1.00 98.12 77 PRO A C 1
ATOM 614 O O . PRO A 1 77 ? -14.511 -2.486 20.245 1.00 98.12 77 PRO A O 1
ATOM 617 N N . PHE A 1 78 ? -13.861 -3.801 21.936 1.00 98.19 78 PHE A N 1
ATOM 618 C CA . PHE A 1 78 ? -12.492 -3.285 21.976 1.00 98.19 78 PHE A CA 1
ATOM 619 C C . PHE A 1 78 ? -11.706 -3.558 20.691 1.00 98.19 78 PHE A C 1
ATOM 621 O O . PHE A 1 78 ? -10.877 -2.741 20.304 1.00 98.19 78 PHE A O 1
ATOM 628 N N . CYS A 1 79 ? -11.972 -4.669 19.996 1.00 98.44 79 CYS A N 1
ATOM 629 C CA . CYS A 1 79 ? -11.367 -4.923 18.689 1.00 98.44 79 CYS A CA 1
ATOM 630 C C . CYS A 1 79 ? -11.837 -3.906 17.648 1.00 98.44 79 CYS A C 1
ATOM 632 O O . CYS A 1 79 ? -11.024 -3.409 16.873 1.00 98.44 79 CYS A O 1
ATOM 634 N N . LYS A 1 80 ? -13.135 -3.577 17.639 1.00 98.25 80 LYS A N 1
ATOM 635 C CA . LYS A 1 80 ? -13.678 -2.545 16.747 1.00 98.25 80 LYS A CA 1
ATOM 636 C C . LYS A 1 80 ? -13.049 -1.192 17.046 1.00 98.25 80 LYS A C 1
ATOM 638 O O . LYS A 1 80 ? -12.559 -0.559 16.119 1.00 98.25 80 LYS A O 1
ATOM 643 N N . ASP A 1 81 ? -13.010 -0.807 18.319 1.00 98.38 81 ASP A N 1
ATOM 644 C CA . ASP A 1 81 ? -12.442 0.471 18.756 1.00 98.38 81 ASP A CA 1
ATOM 645 C C . ASP A 1 81 ? -10.943 0.563 18.449 1.00 98.38 81 ASP A C 1
ATOM 647 O O . ASP A 1 81 ? -10.458 1.607 18.020 1.00 98.38 81 ASP A O 1
ATOM 651 N N . PHE A 1 82 ? -10.199 -0.536 18.602 1.00 98.25 82 PHE A N 1
ATOM 652 C CA . PHE A 1 82 ? -8.797 -0.598 18.195 1.00 98.25 82 PHE A CA 1
ATOM 653 C C . PHE A 1 82 ? -8.637 -0.400 16.683 1.00 98.25 82 PHE A C 1
ATOM 655 O O . PHE A 1 82 ? -7.806 0.400 16.252 1.00 98.25 82 PHE A O 1
ATOM 662 N N . ILE A 1 83 ? -9.442 -1.094 15.871 1.00 98.25 83 ILE A N 1
ATOM 663 C CA . ILE A 1 83 ? -9.363 -1.001 14.408 1.00 98.25 83 ILE A CA 1
ATOM 664 C C . ILE A 1 83 ? -9.687 0.419 13.935 1.00 98.25 83 ILE A C 1
ATOM 666 O O . ILE A 1 83 ? -8.928 0.987 13.151 1.00 98.25 83 ILE A O 1
ATOM 670 N N . THR A 1 84 ? -10.787 1.002 14.411 1.00 97.94 84 THR A N 1
ATOM 671 C CA . THR A 1 84 ? -11.282 2.300 13.928 1.00 97.94 84 THR A CA 1
ATOM 672 C C . THR A 1 84 ? -10.573 3.486 14.571 1.00 97.94 84 THR A C 1
ATOM 674 O O . THR A 1 84 ? -10.369 4.502 13.913 1.00 97.94 84 THR A O 1
ATOM 677 N N . GLY A 1 85 ? -10.194 3.371 15.844 1.00 98.06 85 GLY A N 1
ATOM 678 C CA . GLY A 1 85 ? -9.617 4.464 16.622 1.00 98.06 85 GLY A CA 1
ATOM 679 C C . GLY A 1 85 ? -8.092 4.512 16.615 1.00 98.06 85 GLY A C 1
ATOM 680 O O . GLY A 1 85 ? -7.528 5.570 16.885 1.00 98.06 85 GLY A O 1
ATOM 681 N N . MET A 1 86 ? -7.412 3.400 16.319 1.00 97.25 86 MET A N 1
ATOM 682 C CA . MET A 1 86 ? -5.946 3.332 16.384 1.00 97.25 86 MET A CA 1
ATOM 683 C C . MET A 1 86 ? -5.327 2.803 15.095 1.00 97.25 86 MET A C 1
ATOM 685 O O . MET A 1 86 ? -4.530 3.507 14.476 1.00 97.25 86 MET A O 1
ATOM 689 N N . LEU A 1 87 ? -5.691 1.590 14.668 1.00 96.88 87 LEU A N 1
ATOM 690 C CA . LEU A 1 87 ? -5.012 0.923 13.557 1.00 96.88 87 LEU A CA 1
ATOM 691 C C . LEU A 1 87 ? -5.233 1.649 12.225 1.00 96.88 87 LEU A C 1
ATOM 693 O O . LEU A 1 87 ? -4.261 2.009 11.566 1.00 96.88 87 LEU A O 1
ATOM 697 N N . PHE A 1 88 ? -6.489 1.898 11.846 1.00 96.25 88 PHE A N 1
ATOM 698 C CA . PHE A 1 88 ? -6.809 2.548 10.574 1.00 96.25 88 PHE A CA 1
ATOM 699 C C . PHE A 1 88 ? -6.224 3.971 10.470 1.00 96.25 88 PHE A C 1
ATOM 701 O O . PHE A 1 88 ? -5.493 4.225 9.514 1.00 96.25 88 PHE A O 1
ATOM 708 N N . PRO A 1 89 ? -6.380 4.858 11.476 1.00 97.25 89 PRO A N 1
ATOM 709 C CA . PRO A 1 89 ? -5.754 6.183 11.445 1.00 97.25 89 PRO A CA 1
ATOM 710 C C . PRO A 1 89 ? -4.220 6.169 11.450 1.00 97.25 89 PRO A C 1
ATOM 712 O O . PRO A 1 89 ? -3.604 7.176 11.109 1.00 97.25 89 PRO A O 1
ATOM 715 N N . THR A 1 90 ? -3.591 5.084 11.916 1.00 94.56 90 THR A N 1
ATOM 716 C CA . THR A 1 90 ? -2.129 4.924 11.855 1.00 94.56 90 THR A CA 1
ATOM 717 C C . THR A 1 90 ? -1.701 4.513 10.452 1.00 94.56 90 THR A C 1
ATOM 719 O O . THR A 1 90 ? -0.747 5.078 9.933 1.00 94.56 90 THR A O 1
ATOM 722 N N . TYR A 1 91 ? -2.434 3.589 9.824 1.00 90.69 91 TYR A N 1
ATOM 723 C CA . TYR A 1 91 ? -2.170 3.137 8.459 1.00 90.69 91 TYR A CA 1
ATOM 724 C C . TYR A 1 91 ? -2.309 4.262 7.424 1.00 90.69 91 TYR A C 1
ATOM 726 O O . TYR A 1 91 ? -1.488 4.345 6.527 1.00 90.69 91 TYR A O 1
ATOM 734 N N . GLU A 1 92 ? -3.286 5.162 7.570 1.00 89.94 92 GLU A N 1
ATOM 735 C CA . GLU A 1 92 ? -3.467 6.298 6.645 1.00 89.94 92 GLU A CA 1
ATOM 736 C C . GLU A 1 92 ? -2.356 7.362 6.709 1.00 89.94 92 GLU A C 1
ATOM 738 O O . GLU A 1 92 ? -2.309 8.250 5.860 1.00 89.94 92 GLU A O 1
ATOM 743 N N . LYS A 1 93 ? -1.503 7.328 7.740 1.00 84.00 93 LYS A N 1
ATOM 744 C CA . LYS A 1 93 ? -0.380 8.269 7.910 1.00 84.00 93 LYS A CA 1
ATOM 745 C C . LYS A 1 93 ? 0.942 7.728 7.370 1.00 84.00 93 LYS A C 1
ATOM 747 O O . LYS A 1 93 ? 1.934 8.455 7.429 1.00 84.00 93 LYS A O 1
ATOM 752 N N . LEU A 1 94 ? 0.955 6.463 6.956 1.00 73.62 94 LEU A N 1
ATOM 753 C CA . LEU A 1 94 ? 2.066 5.819 6.262 1.00 73.62 94 LEU A CA 1
ATOM 754 C C . LEU A 1 94 ? 1.921 6.083 4.764 1.00 73.62 94 LEU A C 1
ATOM 756 O O . LEU A 1 94 ? 2.969 6.342 4.143 1.00 73.62 94 LEU A O 1
#

Secondary structure (DSSP, 8-state):
------HHHHHHHHHHHHHHHHHHHHHHT-S-GGGTTSSHHHHHHTT-HHHHHHHTTTTTTS-----------TT-HHHHHHIIIIIHHHHTT-

InterPro domains:
  IPR003119 Saposin A-type domain [PF02199] (29-57)
  IPR003119 Saposin A-type domain [PS51110] (22-62)
  IPR004911 Gamma interferon inducible lysosomal thiol reductase GILT [PF03227] (69-92)

pLDDT: mean 83.24, std 14.01, range [41.03, 98.5]